Protein AF-A0A958QB59-F1 (afdb_monomer_lite)

pLDDT: mean 80.2, std 14.6, range [40.28, 97.5]

Structure (mmCIF, N/CA/C/O backbone):
data_AF-A0A958QB59-F1
#
_entry.id   AF-A0A958QB59-F1
#
loop_
_atom_site.group_PDB
_atom_site.id
_atom_site.type_symbol
_atom_site.label_atom_id
_atom_site.label_alt_id
_atom_site.label_comp_id
_atom_site.label_asym_id
_atom_site.label_entity_id
_atom_site.label_seq_id
_atom_site.pdbx_PDB_ins_code
_atom_site.Cartn_x
_atom_site.Cartn_y
_atom_site.Cartn_z
_atom_site.occupancy
_atom_site.B_iso_or_equiv
_atom_site.auth_seq_id
_atom_site.auth_comp_id
_atom_site.auth_asym_id
_atom_site.auth_atom_id
_atom_site.pdbx_PDB_model_num
ATOM 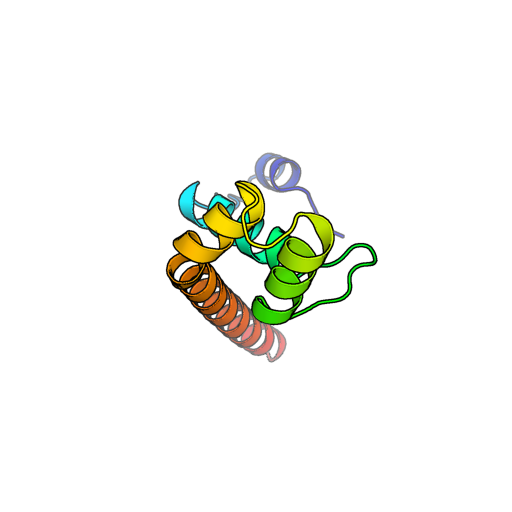1 N N . HIS A 1 1 ? -24.322 11.318 8.837 1.00 40.28 1 HIS A N 1
ATOM 2 C CA . HIS A 1 1 ? -23.837 12.680 8.539 1.00 40.28 1 HIS A CA 1
ATOM 3 C C . HIS A 1 1 ? -22.430 12.799 9.098 1.00 40.28 1 HIS A C 1
ATOM 5 O O . HIS A 1 1 ? -22.271 12.645 10.299 1.00 40.28 1 HIS A O 1
ATOM 11 N N . SER A 1 2 ? -21.417 12.932 8.236 1.00 40.62 2 SER A N 1
ATOM 12 C CA . SER A 1 2 ? -20.017 13.031 8.666 1.00 40.62 2 SER A CA 1
ATOM 13 C C . SER A 1 2 ? -19.719 14.490 8.983 1.00 40.62 2 SER A C 1
ATOM 15 O O . SER A 1 2 ? -19.674 15.302 8.062 1.00 40.62 2 SER A O 1
ATOM 17 N N . ASN A 1 3 ? -19.564 14.828 10.261 1.00 46.03 3 ASN A N 1
ATOM 18 C CA . ASN A 1 3 ? -18.989 16.116 10.636 1.00 46.03 3 ASN A CA 1
ATOM 19 C C . ASN A 1 3 ? -17.493 16.049 10.333 1.00 46.03 3 ASN A C 1
ATOM 21 O O . ASN A 1 3 ? -16.847 15.052 10.662 1.00 46.03 3 ASN A O 1
ATOM 25 N N . SER A 1 4 ? -16.951 17.068 9.669 1.00 60.03 4 SER A N 1
ATOM 26 C CA . SER A 1 4 ? -15.502 17.138 9.488 1.00 60.03 4 SER A CA 1
ATOM 27 C C . SER A 1 4 ? -14.818 17.280 10.860 1.00 60.03 4 SER A C 1
ATOM 29 O O . SER A 1 4 ? -15.445 17.784 11.801 1.00 60.03 4 SER A O 1
ATOM 31 N N . PRO A 1 5 ? -13.554 16.853 11.017 1.00 61.12 5 PRO A N 1
ATOM 32 C CA . PRO A 1 5 ? -12.811 17.044 12.264 1.00 61.12 5 PRO A CA 1
ATOM 33 C C . PRO A 1 5 ? -12.830 18.501 12.754 1.00 61.12 5 PRO A C 1
ATOM 35 O O . PRO A 1 5 ? -12.934 18.753 13.952 1.00 61.12 5 PRO A O 1
ATOM 38 N N . GLU A 1 6 ? -12.833 19.470 11.833 1.00 62.59 6 GLU A N 1
ATOM 39 C CA . GLU A 1 6 ? -12.950 20.896 12.156 1.00 62.59 6 GLU A CA 1
ATOM 40 C C . GLU A 1 6 ? -14.320 21.255 12.750 1.00 62.59 6 GLU A C 1
ATOM 42 O O . GLU A 1 6 ? -14.404 22.047 13.686 1.00 62.59 6 GLU A O 1
ATOM 47 N N . GLN A 1 7 ? -15.403 20.657 12.246 1.00 60.62 7 GLN A N 1
ATOM 48 C CA . GLN A 1 7 ? -16.750 20.857 12.788 1.00 60.62 7 GLN A CA 1
ATOM 49 C C . GLN A 1 7 ? -16.915 20.212 14.168 1.00 60.62 7 GLN A C 1
ATOM 51 O O . GLN A 1 7 ? -17.597 20.776 15.019 1.00 60.62 7 GLN A O 1
ATOM 56 N N . ALA A 1 8 ? -16.272 19.067 14.412 1.00 63.44 8 ALA A N 1
ATOM 57 C CA . ALA A 1 8 ? -16.232 18.442 15.734 1.00 63.44 8 ALA A CA 1
ATOM 58 C C . ALA A 1 8 ? -15.467 19.317 16.746 1.00 63.44 8 ALA A C 1
ATOM 60 O O . ALA A 1 8 ? -15.974 19.568 17.841 1.00 63.44 8 ALA A O 1
ATOM 61 N N . GLY A 1 9 ? -14.326 19.884 16.336 1.00 61.28 9 GLY A N 1
ATOM 62 C CA . GLY A 1 9 ? -13.555 20.822 17.158 1.00 61.28 9 GLY A CA 1
ATOM 63 C C . GLY A 1 9 ? -14.331 22.095 17.517 1.00 61.28 9 GLY A C 1
ATOM 64 O O . GLY A 1 9 ? -14.281 22.549 18.657 1.00 61.28 9 GLY A O 1
ATOM 65 N N . LEU A 1 10 ? -15.130 22.638 16.589 1.00 68.38 10 LEU A N 1
ATOM 66 C CA . LEU A 1 10 ? -16.015 23.786 16.856 1.00 68.38 10 LEU A CA 1
ATOM 67 C C . LEU A 1 10 ? -17.143 23.475 17.853 1.00 68.38 10 LEU A C 1
ATOM 69 O O . LEU A 1 10 ? -17.675 24.389 18.481 1.00 68.38 10 LEU A O 1
ATOM 73 N N . LEU A 1 11 ? -17.506 22.201 18.003 1.00 72.94 11 LEU A N 1
ATOM 74 C CA . LEU A 1 11 ? -18.526 21.730 18.941 1.00 72.94 11 LEU A CA 1
ATOM 75 C C . LEU A 1 11 ? -17.942 21.339 20.310 1.00 72.94 11 LEU A C 1
ATOM 77 O O . LEU A 1 11 ? -18.679 20.840 21.157 1.00 72.94 11 LEU A O 1
ATOM 81 N N . GLY A 1 12 ? -16.639 21.553 20.536 1.00 59.44 12 GLY A N 1
ATOM 82 C CA . GLY A 1 12 ? -15.958 21.135 21.766 1.00 59.44 12 GLY A CA 1
ATOM 83 C C . GLY A 1 12 ? -15.851 19.615 21.907 1.00 59.44 12 GLY A C 1
ATOM 84 O O . GLY A 1 12 ? -15.640 19.108 23.006 1.00 59.44 12 GLY A O 1
ATOM 85 N N . ILE A 1 13 ? -16.032 18.885 20.804 1.00 66.75 13 ILE A N 1
ATOM 86 C CA . ILE A 1 13 ? -15.765 17.456 20.736 1.00 66.75 13 ILE A CA 1
ATOM 87 C C . ILE A 1 13 ? -14.284 17.348 20.393 1.00 66.75 13 ILE A C 1
ATOM 89 O O . ILE A 1 13 ? -13.902 17.545 19.238 1.00 66.75 13 ILE A O 1
ATOM 93 N N . ASP A 1 14 ? -13.458 17.083 21.405 1.00 57.28 14 ASP A N 1
ATOM 94 C CA . ASP A 1 14 ? -12.032 16.830 21.210 1.00 57.28 14 ASP A CA 1
ATOM 95 C C . ASP A 1 14 ? -11.875 15.591 20.323 1.00 57.28 14 ASP A C 1
ATOM 97 O O . ASP A 1 14 ? -11.982 14.444 20.760 1.00 57.28 14 ASP A O 1
ATOM 101 N N . GLY A 1 15 ? -11.683 15.834 19.027 1.00 56.31 15 GLY A N 1
ATOM 102 C CA . GLY A 1 15 ? -11.344 14.795 18.077 1.00 56.31 15 GLY A CA 1
ATOM 103 C C . GLY A 1 15 ? -9.981 14.226 18.441 1.00 56.31 15 GLY A C 1
ATOM 104 O O . GLY A 1 15 ? -9.042 14.970 18.728 1.00 56.31 15 GLY A O 1
ATOM 105 N N . VAL A 1 16 ? -9.852 12.903 18.408 1.00 59.62 16 VAL A N 1
ATOM 106 C CA . VAL A 1 16 ? -8.540 12.266 18.506 1.00 59.62 16 VAL A CA 1
ATOM 107 C C . VAL A 1 16 ? -7.730 12.712 17.289 1.00 59.62 16 VAL A C 1
ATOM 109 O O . VAL A 1 16 ? -8.001 12.290 16.165 1.00 59.62 16 VAL A O 1
ATOM 112 N N . ILE A 1 17 ? -6.757 13.601 17.497 1.00 61.16 17 ILE A N 1
ATOM 113 C CA . ILE A 1 17 ? -5.821 13.994 16.443 1.00 61.16 17 ILE A CA 1
ATOM 114 C C . ILE A 1 17 ? -4.918 12.787 16.191 1.00 61.16 17 ILE A C 1
ATOM 116 O O . ILE A 1 17 ? -4.118 12.406 17.048 1.00 61.16 17 ILE A O 1
ATOM 120 N N . ALA A 1 18 ? -5.075 12.158 15.027 1.00 64.81 18 ALA A N 1
ATOM 121 C CA . ALA A 1 18 ? -4.183 11.095 14.591 1.00 64.81 18 ALA A CA 1
ATOM 122 C C . ALA A 1 18 ? -2.749 11.635 14.507 1.00 64.81 18 ALA A C 1
ATOM 124 O O . ALA A 1 18 ? -2.525 12.744 14.024 1.00 64.81 18 ALA A O 1
ATOM 125 N N . SER A 1 19 ? -1.774 10.849 14.963 1.00 80.50 19 SER A N 1
ATOM 126 C CA . SER A 1 19 ? -0.371 11.214 14.784 1.00 80.50 19 SER A CA 1
ATOM 127 C C . SER A 1 19 ? -0.019 11.269 13.295 1.00 80.50 19 SER A C 1
ATOM 129 O O . SER A 1 19 ? -0.582 10.522 12.491 1.00 80.50 19 SER A O 1
ATOM 131 N N . ASP A 1 20 ? 0.964 12.094 12.929 1.00 80.50 20 ASP A N 1
ATOM 132 C CA . ASP A 1 20 ? 1.459 12.178 11.547 1.00 80.50 20 ASP A CA 1
ATOM 133 C C . ASP A 1 20 ? 1.879 10.803 10.993 1.00 80.50 20 ASP A C 1
ATOM 135 O O . ASP A 1 20 ? 1.677 10.512 9.814 1.00 80.50 20 ASP A O 1
ATOM 139 N N . ASP A 1 21 ? 2.408 9.922 11.853 1.00 81.38 21 ASP A N 1
ATOM 140 C CA . ASP A 1 21 ? 2.741 8.536 11.499 1.00 81.38 21 ASP A CA 1
ATOM 141 C C . ASP A 1 21 ? 1.493 7.719 11.131 1.00 81.38 21 ASP A C 1
ATOM 143 O O . ASP A 1 21 ? 1.482 7.034 10.108 1.00 81.38 21 ASP A O 1
ATOM 147 N N . LEU A 1 22 ? 0.415 7.825 11.915 1.00 82.69 22 LEU A N 1
ATOM 148 C CA . LEU A 1 22 ? -0.847 7.149 11.618 1.00 82.69 22 LEU A CA 1
ATOM 149 C C . LEU A 1 22 ? -1.474 7.690 10.325 1.00 82.69 22 LEU A C 1
ATOM 151 O O . LEU A 1 22 ? -1.919 6.906 9.489 1.00 82.69 22 LEU A O 1
ATOM 155 N N . ILE A 1 23 ? -1.447 9.008 10.115 1.00 85.25 23 ILE A N 1
ATOM 156 C CA . ILE A 1 23 ? -1.936 9.634 8.878 1.00 85.25 23 ILE A CA 1
ATOM 157 C C . ILE A 1 23 ? -1.151 9.110 7.670 1.00 85.25 23 ILE A C 1
ATOM 159 O O . ILE A 1 23 ? -1.750 8.679 6.685 1.00 85.25 23 ILE A O 1
ATOM 163 N N . ALA A 1 24 ? 0.182 9.075 7.748 1.00 84.38 24 ALA A N 1
ATOM 164 C CA . ALA A 1 24 ? 1.023 8.565 6.668 1.00 84.38 24 ALA A CA 1
ATOM 165 C C . ALA A 1 24 ? 0.746 7.084 6.356 1.00 84.38 24 ALA A C 1
ATOM 167 O O . ALA A 1 24 ? 0.728 6.688 5.185 1.00 84.38 24 ALA A O 1
ATOM 168 N N . LYS A 1 25 ? 0.495 6.265 7.383 1.00 87.19 25 LYS A N 1
ATOM 169 C CA . LYS A 1 25 ? 0.113 4.855 7.222 1.00 87.19 25 LYS A CA 1
ATOM 170 C C . LYS A 1 25 ? -1.233 4.701 6.531 1.00 87.19 25 LYS A C 1
ATOM 172 O O . LYS A 1 25 ? -1.324 3.919 5.590 1.00 87.19 25 LYS A O 1
ATOM 177 N N . LEU A 1 26 ? -2.237 5.476 6.935 1.00 85.75 26 LEU A N 1
ATOM 178 C CA . LEU A 1 26 ? -3.559 5.460 6.309 1.00 85.75 26 LEU A CA 1
ATOM 179 C C . LEU A 1 26 ? -3.491 5.917 4.848 1.00 85.75 26 LEU A C 1
ATOM 181 O O . LEU A 1 26 ? -4.050 5.252 3.982 1.00 85.75 26 LEU A O 1
ATOM 185 N N . ILE A 1 27 ? -2.752 6.989 4.543 1.00 87.06 27 ILE A N 1
ATOM 186 C CA . ILE A 1 27 ? -2.539 7.434 3.156 1.00 87.06 27 ILE A CA 1
ATOM 187 C C . ILE A 1 27 ? -1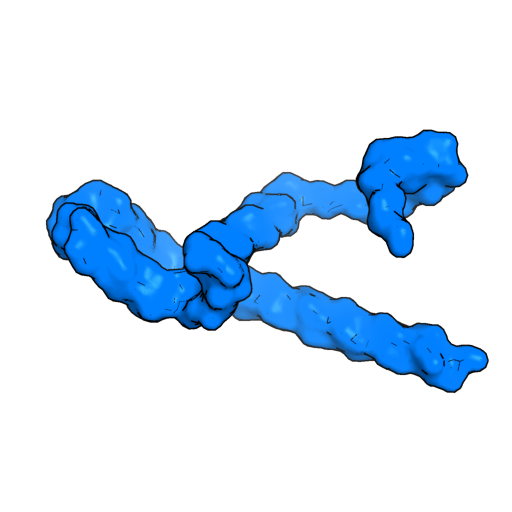.879 6.324 2.334 1.00 87.06 27 ILE A C 1
ATOM 189 O O . ILE A 1 27 ? -2.348 6.008 1.245 1.00 87.06 27 ILE A O 1
ATOM 193 N N . THR A 1 28 ? -0.822 5.705 2.870 1.00 86.31 28 THR A N 1
ATOM 194 C CA . THR A 1 28 ? -0.128 4.596 2.200 1.00 86.31 28 THR A CA 1
ATOM 195 C C . THR A 1 28 ? -1.079 3.429 1.952 1.00 86.31 28 THR A C 1
ATOM 197 O O . THR A 1 28 ? -1.100 2.893 0.851 1.00 86.31 28 THR A O 1
ATOM 200 N N . TYR A 1 29 ? -1.881 3.052 2.950 1.00 86.94 29 TYR A N 1
ATOM 201 C CA . TYR A 1 29 ? -2.875 1.987 2.847 1.00 86.94 29 TYR A CA 1
ATOM 202 C C . TYR A 1 29 ? -3.874 2.252 1.717 1.00 86.94 29 TYR A C 1
ATOM 204 O O . TYR A 1 29 ? -4.038 1.413 0.831 1.00 86.94 29 TYR A O 1
ATOM 212 N N . TRP A 1 30 ? -4.476 3.443 1.699 1.00 84.00 30 TRP A N 1
ATOM 213 C CA . TRP A 1 30 ? -5.438 3.833 0.670 1.00 84.00 30 TRP A CA 1
ATOM 214 C C . TRP A 1 30 ? -4.815 3.864 -0.729 1.00 84.00 30 TRP A C 1
ATOM 216 O O . TRP A 1 30 ? -5.410 3.344 -1.671 1.00 84.00 30 TRP A O 1
ATOM 226 N N . ASP A 1 31 ? -3.612 4.421 -0.872 1.00 85.50 31 ASP A N 1
ATOM 227 C CA . ASP A 1 31 ? -2.936 4.540 -2.170 1.00 85.50 31 ASP A CA 1
ATOM 228 C C . ASP A 1 31 ? -2.567 3.180 -2.781 1.00 85.50 31 ASP A C 1
ATOM 230 O O . ASP A 1 31 ? -2.606 2.999 -4.005 1.00 85.50 31 ASP A O 1
ATOM 234 N N . VAL A 1 32 ? -2.220 2.198 -1.945 1.00 86.94 32 VAL A N 1
ATOM 235 C CA . VAL A 1 32 ? -1.788 0.887 -2.441 1.00 86.94 32 VAL A CA 1
ATOM 236 C C . VAL A 1 32 ? -2.914 -0.130 -2.562 1.00 86.94 32 VAL A C 1
ATOM 238 O O . VAL A 1 32 ? -2.794 -1.028 -3.392 1.00 86.94 32 VAL A O 1
ATOM 241 N N . GLN A 1 33 ? -3.984 -0.009 -1.774 1.00 85.25 33 GLN A N 1
ATOM 242 C CA . GLN A 1 33 ? -5.095 -0.955 -1.834 1.00 85.25 33 GLN A CA 1
ATOM 243 C C . GLN A 1 33 ? -6.240 -0.510 -2.741 1.00 85.25 33 GLN A C 1
ATOM 245 O O . GLN A 1 33 ? -7.032 -1.357 -3.132 1.00 85.25 33 GLN A O 1
ATOM 250 N N . VAL A 1 34 ? -6.367 0.771 -3.102 1.00 81.94 34 VAL A N 1
ATOM 251 C CA . VAL A 1 34 ? -7.548 1.246 -3.843 1.00 81.94 34 VAL A CA 1
ATOM 252 C C . VAL A 1 34 ? -7.196 1.694 -5.257 1.00 81.94 34 VAL A C 1
ATOM 254 O O . VAL A 1 34 ? -6.423 2.626 -5.486 1.00 81.94 34 VAL A O 1
ATOM 257 N N . LEU A 1 35 ? -7.794 1.020 -6.241 1.00 80.19 35 LEU A N 1
ATOM 258 C CA . LEU A 1 35 ? -7.693 1.386 -7.652 1.00 80.19 35 LEU A CA 1
ATOM 259 C C . LEU A 1 35 ? -8.633 2.541 -8.017 1.00 80.19 35 LEU A C 1
ATOM 261 O O . LEU A 1 35 ? -9.581 2.878 -7.302 1.00 80.19 35 LEU A O 1
ATOM 265 N N . GLN A 1 36 ? -8.404 3.121 -9.200 1.00 71.50 36 GLN A N 1
ATOM 266 C CA . GLN A 1 36 ? -9.367 4.039 -9.807 1.00 71.50 36 GLN A CA 1
ATOM 267 C C . GLN A 1 36 ? -10.716 3.322 -9.963 1.00 71.50 36 GLN A C 1
ATOM 269 O O . GLN A 1 36 ? -10.786 2.253 -10.561 1.00 71.50 36 GLN A O 1
ATOM 274 N N . GLY A 1 37 ? -11.777 3.901 -9.399 1.00 73.19 37 GLY A N 1
ATOM 275 C CA . GLY A 1 37 ? -13.103 3.273 -9.341 1.00 73.19 37 GLY A CA 1
ATOM 276 C C . GLY A 1 37 ? -13.448 2.624 -7.997 1.00 73.19 37 GLY A C 1
ATOM 277 O O . GLY A 1 37 ? -14.550 2.106 -7.858 1.00 73.19 37 GLY A O 1
ATOM 278 N N . GLY A 1 38 ? -12.556 2.683 -7.000 1.00 76.25 38 GLY A N 1
ATOM 279 C CA . GLY A 1 38 ? -12.855 2.252 -5.629 1.00 76.25 38 GLY A CA 1
ATOM 280 C C . GLY A 1 38 ? -12.725 0.747 -5.392 1.00 76.25 38 GLY A C 1
ATOM 281 O O . GLY A 1 38 ? -13.091 0.265 -4.323 1.00 76.25 38 GLY A O 1
ATOM 282 N N . GLN A 1 39 ? -12.208 -0.004 -6.367 1.00 83.38 39 GLN A N 1
ATOM 283 C CA . GLN A 1 39 ? -11.931 -1.425 -6.191 1.00 83.38 39 GLN A CA 1
ATOM 284 C C . GLN A 1 39 ? -10.753 -1.616 -5.230 1.00 83.38 39 GLN A C 1
ATOM 286 O O . GLN A 1 39 ? -9.676 -1.062 -5.457 1.00 83.38 39 GLN A O 1
ATOM 291 N N . VAL A 1 40 ? -10.965 -2.434 -4.197 1.00 84.56 40 VAL A N 1
ATOM 292 C CA . VAL A 1 40 ? -9.916 -2.863 -3.267 1.00 84.56 40 VAL A CA 1
ATOM 293 C C . VAL A 1 40 ? -9.125 -4.016 -3.888 1.00 84.56 40 VAL A C 1
ATOM 295 O O . VAL A 1 40 ? -9.713 -4.983 -4.378 1.00 84.56 40 VAL A O 1
ATOM 298 N N . VAL A 1 41 ? -7.801 -3.911 -3.880 1.00 89.25 41 VAL A N 1
ATOM 299 C CA . VAL A 1 41 ? -6.856 -4.911 -4.383 1.00 89.25 41 VAL A CA 1
ATOM 300 C C . VAL A 1 41 ? -5.729 -5.136 -3.385 1.00 89.25 41 VAL A C 1
ATOM 302 O O . VAL A 1 41 ? -5.391 -4.258 -2.591 1.00 89.25 41 VAL A O 1
ATOM 305 N N . ASP A 1 42 ? -5.117 -6.317 -3.435 1.00 90.19 42 ASP A N 1
ATOM 306 C CA . ASP A 1 42 ? -3.911 -6.569 -2.658 1.00 90.19 42 ASP A CA 1
ATOM 307 C C . ASP A 1 42 ? -2.696 -5.810 -3.224 1.00 90.19 42 ASP A C 1
ATOM 309 O O . ASP A 1 42 ? -2.641 -5.398 -4.390 1.00 90.19 42 ASP A O 1
ATOM 313 N N . TYR A 1 43 ? -1.680 -5.636 -2.374 1.00 91.62 43 TYR A N 1
ATOM 314 C CA . TYR A 1 43 ? -0.457 -4.933 -2.758 1.00 91.62 43 TYR A CA 1
ATOM 315 C C . TYR A 1 43 ? 0.266 -5.586 -3.939 1.00 91.62 43 TYR A C 1
ATOM 317 O O . TYR A 1 43 ? 0.904 -4.896 -4.729 1.00 91.62 43 TYR A O 1
ATOM 325 N N . ASP A 1 44 ? 0.220 -6.912 -4.051 1.00 92.00 44 ASP A N 1
ATOM 326 C CA . ASP A 1 44 ? 0.981 -7.619 -5.078 1.00 92.00 44 ASP A CA 1
ATOM 327 C C . ASP A 1 44 ? 0.354 -7.392 -6.467 1.00 92.00 44 ASP A C 1
ATOM 329 O O . ASP A 1 44 ? 1.073 -7.180 -7.444 1.00 92.00 44 ASP A O 1
ATOM 333 N N . THR A 1 45 ? -0.972 -7.294 -6.536 1.00 92.75 45 THR A N 1
ATOM 334 C CA . THR A 1 45 ? -1.738 -6.855 -7.706 1.00 92.75 45 THR A CA 1
ATOM 335 C C . THR A 1 45 ? -1.376 -5.420 -8.076 1.00 92.75 45 THR A C 1
ATOM 337 O O . THR A 1 45 ? -0.986 -5.161 -9.216 1.00 92.75 45 THR A O 1
ATOM 340 N N . ARG A 1 46 ? -1.393 -4.496 -7.105 1.00 91.12 46 ARG A N 1
ATOM 341 C CA . ARG A 1 46 ? -0.983 -3.097 -7.314 1.00 91.12 46 ARG A CA 1
ATOM 342 C C . ARG A 1 46 ? 0.455 -2.984 -7.820 1.00 91.12 46 ARG A C 1
ATOM 344 O O . ARG A 1 46 ? 0.741 -2.207 -8.728 1.00 91.12 46 ARG A O 1
ATOM 351 N N . PHE A 1 47 ? 1.366 -3.769 -7.256 1.00 92.69 47 PHE A N 1
ATOM 352 C CA . PHE A 1 47 ? 2.763 -3.795 -7.671 1.00 92.69 47 PHE A CA 1
ATOM 353 C C . PHE A 1 47 ? 2.911 -4.272 -9.119 1.00 92.69 47 PHE A C 1
ATOM 355 O O . PHE A 1 47 ? 3.636 -3.651 -9.897 1.00 92.69 47 PHE A O 1
ATOM 362 N N . ASN A 1 48 ? 2.179 -5.317 -9.509 1.00 93.62 48 ASN A N 1
ATOM 363 C CA . ASN A 1 48 ? 2.183 -5.809 -10.884 1.00 93.62 48 ASN A CA 1
ATOM 364 C C . ASN A 1 48 ? 1.667 -4.755 -11.875 1.00 93.62 48 ASN A C 1
ATOM 366 O O . ASN A 1 48 ? 2.235 -4.618 -12.955 1.00 93.62 48 ASN A O 1
ATOM 370 N N . GLU A 1 49 ? 0.655 -3.960 -11.512 1.00 92.25 49 GLU A N 1
ATOM 371 C CA . GLU A 1 49 ? 0.193 -2.840 -12.346 1.00 92.25 49 GLU A CA 1
ATOM 372 C C . GLU A 1 49 ? 1.252 -1.746 -12.509 1.00 92.25 49 GLU A C 1
ATOM 374 O O . GLU A 1 49 ? 1.438 -1.218 -13.607 1.00 92.25 49 GLU A O 1
ATOM 379 N N . ILE A 1 50 ? 1.957 -1.402 -11.428 1.00 91.75 50 ILE A N 1
ATOM 380 C CA . ILE A 1 50 ? 3.045 -0.416 -11.454 1.00 91.75 50 ILE A CA 1
ATOM 381 C C . ILE A 1 50 ? 4.153 -0.898 -12.394 1.00 91.75 50 ILE A C 1
ATOM 383 O O . ILE A 1 50 ? 4.580 -0.149 -13.275 1.00 91.75 50 ILE A O 1
ATOM 387 N N . VAL A 1 51 ? 4.567 -2.160 -12.259 1.00 95.12 51 VAL A N 1
ATOM 388 C CA . VAL A 1 51 ? 5.579 -2.771 -13.131 1.00 95.12 51 VAL A CA 1
ATOM 389 C C . VAL A 1 51 ? 5.094 -2.821 -14.580 1.00 95.12 51 VAL A C 1
ATOM 391 O O . VAL A 1 51 ? 5.852 -2.464 -15.477 1.00 95.12 51 VAL A O 1
ATOM 394 N N . ALA A 1 52 ? 3.836 -3.189 -14.829 1.00 95.75 52 ALA A N 1
ATOM 395 C CA . ALA A 1 52 ? 3.269 -3.218 -16.176 1.00 95.75 52 ALA A CA 1
ATOM 396 C C . ALA A 1 52 ? 3.206 -1.822 -16.821 1.00 95.75 52 ALA A C 1
ATOM 398 O O . ALA A 1 52 ? 3.394 -1.693 -18.029 1.00 95.75 52 ALA A O 1
ATOM 399 N N . ARG A 1 53 ? 2.960 -0.772 -16.026 1.00 93.75 53 ARG A N 1
ATOM 400 C CA . ARG A 1 53 ? 2.857 0.613 -16.506 1.00 93.75 53 ARG A CA 1
ATOM 401 C C . ARG A 1 53 ? 4.213 1.249 -16.788 1.00 93.75 53 ARG A C 1
ATOM 403 O O . ARG A 1 53 ? 4.350 1.961 -17.777 1.00 93.75 53 ARG A O 1
ATOM 410 N N . TYR A 1 54 ? 5.179 1.055 -15.896 1.00 94.62 54 TYR A N 1
ATOM 411 C CA . TYR A 1 54 ? 6.448 1.783 -15.938 1.00 94.62 54 TYR A CA 1
ATOM 412 C C . TYR A 1 54 ? 7.627 0.936 -16.430 1.00 94.62 54 TYR A C 1
ATOM 414 O O . TYR A 1 54 ? 8.638 1.494 -16.845 1.00 94.62 54 TYR A O 1
ATOM 422 N N . GLY A 1 55 ? 7.507 -0.390 -16.409 1.00 96.00 55 GLY A N 1
ATOM 423 C CA . GLY A 1 55 ? 8.617 -1.317 -16.606 1.00 96.00 55 GLY A CA 1
ATOM 424 C C . GLY A 1 55 ? 9.328 -1.645 -15.293 1.00 96.00 55 GLY A C 1
ATOM 425 O O . GLY A 1 55 ? 9.306 -0.878 -14.329 1.00 96.00 55 GLY A O 1
ATOM 426 N N . ASP A 1 56 ? 9.974 -2.803 -15.253 1.00 95.25 56 ASP A N 1
ATOM 427 C CA . ASP A 1 56 ? 10.685 -3.347 -14.092 1.00 95.25 56 ASP A CA 1
ATOM 428 C C . ASP A 1 56 ? 11.847 -2.458 -13.618 1.00 95.25 56 ASP A C 1
ATOM 430 O O . ASP A 1 56 ? 12.012 -2.227 -12.422 1.00 95.25 56 ASP A O 1
ATOM 434 N N . ASN A 1 57 ? 12.620 -1.905 -14.550 1.00 96.19 57 ASN A N 1
ATOM 435 C CA . ASN A 1 57 ? 13.816 -1.107 -14.270 1.00 96.19 57 ASN A CA 1
ATOM 436 C C . ASN A 1 57 ? 13.522 0.379 -14.008 1.00 96.19 57 ASN A C 1
ATOM 438 O O . ASN A 1 57 ? 14.437 1.165 -13.761 1.00 96.19 57 ASN A O 1
ATOM 442 N N . HIS A 1 58 ? 12.255 0.789 -14.061 1.00 97.50 58 HIS A N 1
ATOM 443 C CA . HIS A 1 58 ? 11.875 2.173 -13.818 1.00 97.50 58 HIS A CA 1
ATOM 444 C C . HIS A 1 58 ? 11.975 2.532 -12.331 1.00 97.50 58 HIS A C 1
ATOM 446 O O . HIS A 1 58 ? 11.655 1.723 -11.459 1.00 97.50 58 HIS A O 1
ATOM 452 N N . ILE A 1 59 ? 12.359 3.779 -12.033 1.00 95.75 59 ILE A N 1
ATOM 453 C CA . ILE A 1 59 ? 12.597 4.250 -10.658 1.00 95.75 59 ILE A CA 1
ATOM 454 C C . ILE A 1 59 ? 11.393 4.030 -9.730 1.00 95.75 59 ILE A C 1
ATOM 456 O O . ILE A 1 59 ? 11.570 3.657 -8.576 1.00 95.75 59 ILE A O 1
ATOM 460 N N . VAL A 1 60 ? 10.169 4.194 -10.244 1.00 91.31 60 VAL A N 1
ATOM 461 C CA . VAL A 1 60 ? 8.925 3.963 -9.486 1.00 91.31 60 VAL A CA 1
ATOM 462 C C . VAL A 1 60 ? 8.780 2.487 -9.104 1.00 91.31 60 VAL A C 1
ATOM 464 O O . VAL A 1 60 ? 8.575 2.172 -7.934 1.00 91.31 60 VAL A O 1
ATOM 467 N N . SER A 1 61 ? 8.946 1.575 -10.063 1.00 93.38 61 SER A N 1
ATOM 468 C CA . SER A 1 61 ? 8.872 0.129 -9.828 1.00 93.38 61 SER A CA 1
ATOM 469 C C . SER A 1 61 ? 9.936 -0.331 -8.832 1.00 93.38 61 SER A C 1
ATOM 471 O O . SER A 1 61 ? 9.634 -1.075 -7.901 1.00 93.38 61 SER A O 1
ATOM 473 N N . GLN A 1 62 ? 11.164 0.175 -8.966 1.00 96.12 62 GLN A N 1
ATOM 474 C CA . GLN A 1 62 ? 12.266 -0.116 -8.046 1.00 96.12 62 GLN A CA 1
ATOM 475 C C . GLN A 1 62 ? 12.003 0.429 -6.637 1.00 96.12 62 GLN A C 1
ATOM 477 O O . GLN A 1 62 ? 12.230 -0.274 -5.652 1.00 96.12 62 GLN A O 1
ATOM 482 N N . ALA A 1 63 ? 11.461 1.644 -6.517 1.00 92.62 63 ALA A N 1
ATOM 483 C CA . ALA A 1 63 ? 11.090 2.217 -5.227 1.00 92.62 63 ALA A CA 1
ATOM 484 C C . ALA A 1 63 ? 10.034 1.358 -4.513 1.00 92.62 63 ALA A C 1
ATOM 486 O O . ALA A 1 63 ? 10.204 1.021 -3.342 1.00 92.62 63 ALA A O 1
ATOM 487 N N . HIS A 1 64 ? 8.991 0.929 -5.228 1.00 93.44 64 HIS A N 1
ATOM 488 C CA . HIS A 1 64 ? 7.980 0.022 -4.683 1.00 93.44 64 HIS A CA 1
ATOM 489 C C . HIS A 1 64 ? 8.546 -1.356 -4.330 1.00 93.44 64 HIS A C 1
ATOM 491 O O . HIS A 1 64 ? 8.173 -1.936 -3.308 1.00 93.44 64 HIS A O 1
ATOM 497 N N . PHE A 1 65 ? 9.462 -1.884 -5.142 1.00 94.31 65 PHE A N 1
ATOM 498 C CA . PHE A 1 65 ? 10.118 -3.156 -4.864 1.00 94.31 65 PHE A CA 1
ATOM 499 C C . PHE A 1 65 ? 10.910 -3.098 -3.551 1.00 94.31 65 PHE A C 1
ATOM 501 O O . PHE A 1 65 ? 10.717 -3.943 -2.676 1.00 94.31 65 PHE A O 1
ATOM 508 N N . LEU A 1 66 ? 11.733 -2.061 -3.371 1.00 95.06 66 LEU A N 1
ATOM 509 C CA . LEU A 1 66 ? 12.525 -1.849 -2.157 1.00 95.06 66 LEU A CA 1
ATOM 510 C C . LEU A 1 66 ? 11.648 -1.561 -0.930 1.00 95.06 66 LEU A C 1
ATOM 512 O O . LEU A 1 66 ? 11.942 -2.025 0.170 1.00 95.06 66 LEU A O 1
ATOM 516 N N . ALA A 1 67 ? 10.549 -0.825 -1.111 1.00 92.06 67 ALA A N 1
ATOM 517 C CA . ALA A 1 67 ? 9.622 -0.483 -0.036 1.00 92.06 67 ALA A CA 1
ATOM 518 C C . ALA A 1 67 ? 8.648 -1.618 0.331 1.00 92.06 67 ALA A C 1
ATOM 520 O O . ALA A 1 67 ? 7.984 -1.530 1.367 1.00 92.06 67 ALA A O 1
ATOM 521 N N . ARG A 1 68 ? 8.564 -2.695 -0.465 1.00 92.94 68 ARG A N 1
ATOM 522 C CA . ARG A 1 68 ? 7.576 -3.781 -0.318 1.00 92.94 68 ARG A CA 1
ATOM 523 C C . ARG A 1 68 ? 7.459 -4.344 1.104 1.00 92.94 68 ARG A C 1
ATOM 525 O O . ARG A 1 68 ? 6.325 -4.456 1.569 1.00 92.94 68 ARG A O 1
ATOM 532 N N . PRO A 1 69 ? 8.548 -4.659 1.837 1.00 93.94 69 PRO A N 1
ATOM 533 C CA . PRO A 1 69 ? 8.427 -5.161 3.207 1.00 93.94 69 PRO A CA 1
ATOM 534 C C . PRO A 1 69 ? 7.767 -4.146 4.146 1.00 93.94 69 PRO A C 1
ATOM 536 O O . PRO A 1 69 ? 6.905 -4.503 4.946 1.00 93.94 69 PRO A O 1
ATOM 539 N N . ARG A 1 70 ? 8.133 -2.864 4.014 1.00 91.50 70 ARG A N 1
ATOM 540 C CA . ARG A 1 70 ? 7.567 -1.777 4.820 1.00 91.50 70 ARG A CA 1
ATOM 541 C C . ARG A 1 70 ? 6.095 -1.553 4.489 1.00 91.50 70 ARG A C 1
ATOM 543 O O . ARG A 1 70 ? 5.302 -1.410 5.409 1.00 91.50 70 ARG A O 1
ATOM 550 N N . ILE A 1 71 ? 5.730 -1.557 3.207 1.00 91.88 71 ILE A N 1
ATOM 551 C CA . ILE A 1 71 ? 4.337 -1.385 2.778 1.00 91.88 71 ILE A CA 1
ATOM 552 C C . ILE A 1 71 ? 3.477 -2.529 3.315 1.00 91.88 71 ILE A C 1
ATOM 554 O O . ILE A 1 71 ? 2.473 -2.265 3.963 1.00 91.88 71 ILE A O 1
ATOM 558 N N . LYS A 1 72 ? 3.900 -3.789 3.149 1.00 92.44 72 LYS A N 1
ATOM 559 C CA . LYS A 1 72 ? 3.159 -4.942 3.691 1.00 92.44 72 LYS A CA 1
ATOM 560 C C . LYS A 1 72 ? 2.975 -4.860 5.209 1.00 92.44 72 LYS A C 1
ATOM 562 O O . LYS A 1 72 ? 1.909 -5.207 5.704 1.00 92.44 72 LYS A O 1
ATOM 567 N N . LYS A 1 73 ? 3.979 -4.361 5.939 1.00 92.00 73 LYS A N 1
ATOM 568 C CA . LYS A 1 73 ? 3.860 -4.114 7.381 1.00 92.00 73 LYS A CA 1
ATOM 569 C C . LYS A 1 73 ? 2.796 -3.059 7.695 1.00 92.00 73 LYS A C 1
ATOM 571 O O . LYS A 1 73 ? 1.969 -3.291 8.563 1.00 92.00 73 LY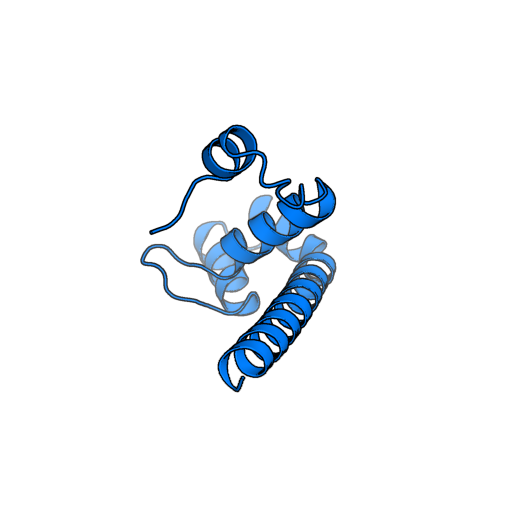S A O 1
ATOM 576 N N . ILE A 1 74 ? 2.812 -1.930 6.985 1.00 90.25 74 ILE A N 1
ATOM 577 C CA . ILE A 1 74 ? 1.816 -0.861 7.155 1.00 90.25 74 ILE A CA 1
ATOM 578 C C . ILE A 1 74 ? 0.406 -1.393 6.896 1.00 90.25 74 ILE A C 1
ATOM 580 O O . ILE A 1 74 ? -0.496 -1.090 7.665 1.00 90.25 74 ILE A O 1
ATOM 584 N N . LEU A 1 75 ? 0.229 -2.208 5.853 1.00 91.12 75 LEU A N 1
ATOM 585 C CA . LEU A 1 75 ? -1.065 -2.815 5.550 1.00 91.12 75 LEU A CA 1
ATOM 586 C C . LEU A 1 75 ? -1.576 -3.674 6.705 1.00 91.12 75 LEU A C 1
ATOM 588 O O . LEU A 1 75 ? -2.675 -3.430 7.180 1.00 91.12 75 LEU A O 1
ATOM 592 N N . ALA A 1 76 ? -0.744 -4.578 7.223 1.00 90.56 76 ALA A N 1
ATOM 593 C CA . ALA A 1 76 ? -1.117 -5.411 8.363 1.00 90.56 76 ALA A CA 1
ATOM 594 C C . ALA A 1 76 ? -1.427 -4.590 9.630 1.00 90.56 76 ALA A C 1
ATOM 596 O O . ALA A 1 76 ? -2.375 -4.900 10.343 1.00 90.56 76 ALA A O 1
ATOM 597 N N . GLU A 1 77 ? -0.650 -3.536 9.908 1.00 90.31 77 GLU A N 1
ATOM 598 C CA . GLU A 1 77 ? -0.900 -2.640 11.049 1.00 90.31 77 GLU A CA 1
ATOM 599 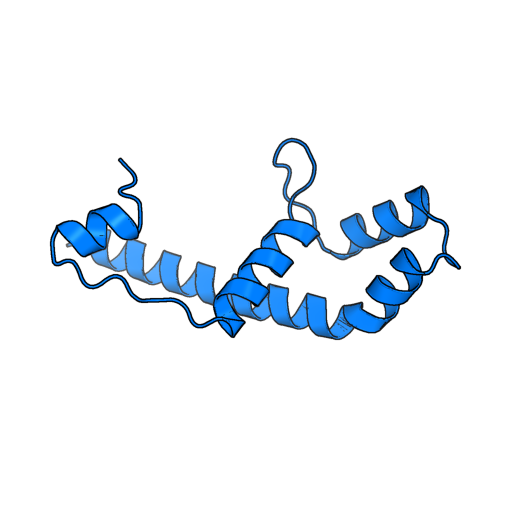C C . GLU A 1 77 ? -2.251 -1.914 10.930 1.00 90.31 77 GLU A C 1
ATOM 601 O O . GLU A 1 77 ? -2.927 -1.704 11.936 1.00 90.31 77 GLU A O 1
ATOM 606 N N . VAL A 1 78 ? -2.643 -1.518 9.715 1.00 88.00 78 VAL A N 1
ATOM 607 C CA . VAL A 1 78 ? -3.930 -0.855 9.468 1.00 88.00 78 VAL A CA 1
ATOM 608 C C . VAL A 1 78 ? -5.085 -1.858 9.481 1.00 88.00 78 VAL A C 1
ATOM 610 O O . VAL A 1 78 ? -6.110 -1.553 10.081 1.00 88.00 78 VAL A O 1
ATOM 613 N N . ASP A 1 79 ? -4.921 -3.054 8.908 1.00 88.06 79 ASP A N 1
ATOM 614 C CA . ASP A 1 79 ? -5.931 -4.122 8.970 1.00 88.06 79 ASP A CA 1
ATOM 615 C C . ASP A 1 79 ? -6.257 -4.476 10.433 1.00 88.06 79 ASP A C 1
ATOM 617 O O . ASP A 1 79 ? -7.421 -4.492 10.829 1.00 88.06 79 ASP A O 1
ATOM 621 N N . GLU A 1 80 ? -5.232 -4.643 11.278 1.00 88.56 80 GLU A N 1
ATOM 622 C CA . GLU A 1 80 ? -5.412 -4.910 12.712 1.00 88.56 80 GLU A CA 1
ATOM 623 C C . GLU A 1 80 ? -6.166 -3.772 13.426 1.00 88.56 80 GLU A C 1
ATOM 625 O O . GLU A 1 80 ? -6.965 -4.017 14.335 1.00 88.56 80 GLU A O 1
ATOM 630 N N . LEU A 1 81 ? -5.920 -2.518 13.032 1.00 86.44 81 LEU A N 1
ATOM 631 C CA . LEU A 1 81 ? -6.632 -1.359 13.568 1.00 86.44 81 LEU A CA 1
ATOM 632 C C . LEU A 1 81 ? -8.118 -1.401 13.180 1.00 86.44 81 LEU A C 1
ATOM 634 O O .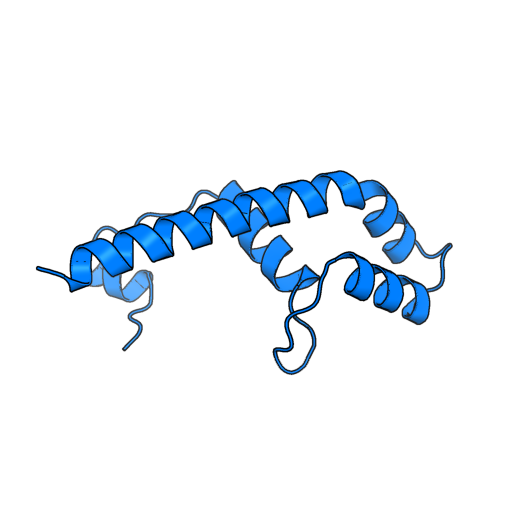 LEU A 1 81 ? -8.977 -1.217 14.041 1.00 86.44 81 LEU A O 1
ATOM 638 N N . LEU A 1 82 ? -8.417 -1.670 11.906 1.00 84.25 82 LEU A N 1
ATOM 639 C CA . LEU A 1 82 ? -9.784 -1.733 11.383 1.00 84.25 82 LEU A CA 1
ATOM 640 C C . LEU A 1 82 ? -10.585 -2.880 12.009 1.00 84.25 82 LEU A C 1
ATOM 642 O O . LEU A 1 82 ? -11.753 -2.689 12.362 1.00 84.25 82 LEU A O 1
ATOM 646 N N . ASP A 1 83 ? -9.958 -4.038 12.210 1.00 85.44 83 ASP A N 1
ATOM 647 C CA . ASP A 1 83 ? -10.575 -5.182 12.885 1.00 85.44 83 ASP A CA 1
ATOM 648 C C . ASP A 1 83 ? -10.949 -4.839 14.332 1.00 85.44 83 ASP A C 1
ATOM 650 O O . ASP A 1 83 ? -12.076 -5.093 14.768 1.00 85.44 83 ASP A O 1
ATOM 654 N N . LYS A 1 84 ? -10.038 -4.195 15.076 1.00 77.19 84 LYS A N 1
ATOM 655 C CA . LYS A 1 84 ? -10.303 -3.743 16.452 1.00 77.19 84 LYS A CA 1
ATOM 656 C C . LYS A 1 84 ? -11.452 -2.743 16.511 1.00 77.19 84 LYS A C 1
ATOM 658 O O . LYS A 1 84 ? -12.365 -2.922 17.313 1.00 77.19 84 LYS A O 1
ATOM 663 N N . THR A 1 85 ? -11.454 -1.737 15.637 1.00 73.81 85 THR A N 1
ATOM 664 C CA . THR A 1 85 ? -12.536 -0.743 15.589 1.00 73.81 85 THR A CA 1
ATOM 665 C C . THR A 1 85 ? -13.877 -1.388 15.239 1.00 73.81 85 THR A C 1
ATOM 667 O O . THR A 1 85 ? -14.899 -1.048 15.832 1.00 73.81 85 THR A O 1
ATOM 670 N N . THR A 1 86 ? -13.888 -2.365 14.330 1.00 74.88 86 THR A N 1
ATOM 671 C CA . THR A 1 86 ? -15.107 -3.106 13.977 1.00 74.88 86 THR A CA 1
ATOM 672 C C . THR A 1 86 ? -15.661 -3.878 15.178 1.00 74.88 86 THR A C 1
ATOM 674 O O . THR A 1 86 ? -16.869 -3.865 15.420 1.00 74.88 86 THR A O 1
ATOM 677 N N . LEU A 1 87 ? -14.793 -4.518 15.968 1.00 66.81 87 LEU A N 1
ATOM 678 C CA . LEU A 1 87 ? -15.186 -5.218 17.194 1.00 66.81 87 LEU A CA 1
ATOM 679 C C . LEU A 1 87 ? -15.750 -4.258 18.254 1.00 66.81 87 LEU A C 1
ATOM 681 O O . LEU A 1 87 ? -16.795 -4.544 18.838 1.00 66.81 87 LEU A O 1
ATOM 685 N N . GLU A 1 88 ? -15.109 -3.108 18.465 1.00 68.19 88 GLU A N 1
ATOM 686 C CA . GLU A 1 88 ? -15.562 -2.082 19.415 1.00 68.19 88 GLU A CA 1
ATOM 687 C C . GLU A 1 88 ? -16.920 -1.488 19.010 1.00 68.19 88 GLU A C 1
ATOM 689 O O . GLU A 1 88 ? -17.828 -1.391 19.837 1.00 68.19 88 GLU A O 1
ATOM 694 N N . MET A 1 89 ? -17.115 -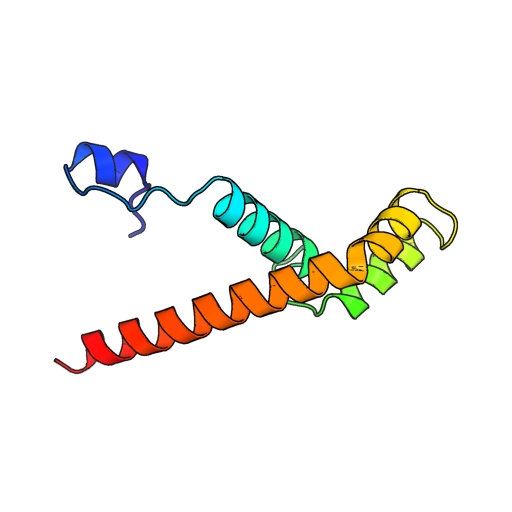1.173 17.727 1.00 62.34 89 MET A N 1
ATOM 695 C CA . MET A 1 89 ? -18.389 -0.657 17.214 1.00 62.34 89 MET A CA 1
ATOM 696 C C . MET A 1 89 ? -19.533 -1.665 17.357 1.00 62.34 89 MET A C 1
ATOM 698 O O . MET A 1 89 ? -20.643 -1.283 17.722 1.00 62.34 89 MET A O 1
ATOM 702 N N . ASN A 1 90 ? -19.268 -2.950 17.113 1.00 65.19 90 ASN A N 1
ATOM 703 C CA . ASN A 1 90 ? -20.263 -4.004 17.305 1.00 65.19 90 ASN A CA 1
ATOM 704 C C . ASN A 1 90 ? -20.597 -4.216 18.788 1.00 65.19 90 ASN A C 1
ATOM 706 O O . ASN A 1 90 ? -21.734 -4.549 19.101 1.00 65.19 90 ASN A O 1
ATOM 710 N N . SER A 1 91 ? -19.642 -4.001 19.699 1.00 60.38 91 SER A N 1
ATOM 711 C CA . SER A 1 91 ? -19.890 -4.102 21.144 1.00 60.38 91 SER A CA 1
ATOM 712 C C . SER A 1 91 ? -20.775 -2.970 21.678 1.00 60.38 91 SER A C 1
ATOM 714 O O . SER A 1 91 ? -21.621 -3.212 22.528 1.00 60.38 91 SER A O 1
ATOM 716 N N . LEU A 1 92 ? -20.646 -1.762 21.119 1.00 60.44 92 LEU A N 1
ATOM 717 C CA . LEU A 1 92 ? -21.436 -0.581 21.492 1.00 60.44 92 LEU A CA 1
ATOM 718 C C . LEU A 1 92 ? -22.850 -0.568 20.889 1.00 60.44 92 LEU A C 1
ATOM 720 O O . LEU A 1 92 ? -23.688 0.216 21.318 1.00 60.44 92 LEU A O 1
ATOM 724 N N . ALA A 1 93 ? -23.113 -1.395 19.875 1.00 59.53 93 ALA A N 1
ATOM 725 C CA . ALA A 1 93 ? -24.416 -1.491 19.213 1.00 59.53 93 ALA A CA 1
ATOM 726 C C . ALA A 1 93 ? -25.362 -2.526 19.857 1.00 59.53 93 ALA A C 1
ATOM 728 O O . ALA A 1 93 ? -26.478 -2.713 19.369 1.00 59.53 93 ALA A O 1
ATOM 729 N N . VAL A 1 94 ? -24.905 -3.234 20.898 1.00 56.94 94 VAL A N 1
ATOM 730 C CA . VAL A 1 94 ? -25.637 -4.323 21.574 1.00 56.94 94 VAL A CA 1
ATOM 731 C C . VAL A 1 94 ? -26.196 -3.896 22.947 1.00 56.94 94 VAL A C 1
ATOM 733 O O . VAL A 1 94 ? -26.955 -4.659 23.545 1.00 56.94 94 VAL A O 1
ATOM 736 N N . ASP A 1 95 ? -25.913 -2.668 23.395 1.00 46.69 95 ASP A N 1
ATOM 737 C CA . ASP A 1 95 ? -26.509 -2.027 24.584 1.00 46.69 95 ASP A CA 1
ATOM 738 C C . ASP A 1 95 ? -27.660 -1.069 24.210 1.00 46.69 95 ASP A C 1
ATOM 740 O O . ASP A 1 95 ? -28.620 -0.952 25.012 1.00 46.69 95 ASP A O 1
#

Sequence (95 aa):
HSNSPEQAGLLGIDGVIASDDLIAKLITYWDVQVLQGGQVVDYDTRFNEIVARYGDNHIVSQAHFLARPRIKKILAEVDELLDKTTLEMNSLAVD

Foldseek 3Di:
DDDDCVNCVVVVNPDDDDPPVLVVLVVLLCVQQADVVGHGDDNVVSLVVQCVVQNCPGPSSVVCVVCVVVSVVSNVVVVVVVVVVVVVVVVVVVD

Radius of gyration: 17.3 Å; chains: 1; bounding box: 40×31×41 Å

Secondary structure (DSSP, 8-state):
----HHHHHHTT-------HHHHHHHHHHHHHHB-TTS-B--HHHHHHHHHHHH-TTSHHHHHHHHHHHHHHHHHHHHHHHHHHHHHHHHHHT--